Protein AF-A0A7C3D3R6-F1 (afdb_monomer_lite)

Radius of gyration: 13.58 Å; chains: 1; bounding box: 32×24×34 Å

Foldseek 3Di:
DDDFDFDDDPVDDAAEDEPVQVVVLVVLLVVLLVVVVVCVPVDPDDDDDDPCCPPQWHAYPPPRTIGGGNVVSNVPDDD

Structure (mmCIF, N/CA/C/O backbone):
data_AF-A0A7C3D3R6-F1
#
_entry.id   AF-A0A7C3D3R6-F1
#
loop_
_atom_site.group_PDB
_atom_site.id
_atom_site.type_symbol
_atom_site.label_atom_id
_atom_site.label_alt_id
_atom_site.label_comp_id
_atom_site.label_asym_id
_atom_site.label_entity_id
_atom_site.label_seq_id
_atom_site.pdbx_PDB_ins_code
_atom_site.Cartn_x
_atom_site.Cartn_y
_atom_site.Cartn_z
_atom_site.occupancy
_atom_site.B_iso_or_equiv
_atom_site.auth_seq_id
_atom_site.auth_comp_id
_atom_site.auth_asym_id
_atom_site.auth_atom_id
_atom_site.pdbx_PDB_model_num
ATOM 1 N N . MET A 1 1 ? 13.029 8.026 8.393 1.00 44.19 1 MET A N 1
ATOM 2 C CA . MET A 1 1 ? 12.630 8.072 6.973 1.00 44.19 1 MET A CA 1
ATOM 3 C C . MET A 1 1 ? 12.353 6.626 6.620 1.00 44.19 1 MET A C 1
ATOM 5 O O . MET A 1 1 ? 13.312 5.882 6.533 1.00 44.19 1 MET A O 1
ATOM 9 N N . GLU A 1 2 ? 11.094 6.181 6.622 1.00 53.06 2 GLU A N 1
ATOM 10 C CA . GLU A 1 2 ? 10.806 4.790 6.244 1.00 53.06 2 GLU A CA 1
ATOM 11 C C . GLU A 1 2 ? 11.148 4.628 4.764 1.00 53.06 2 GLU A C 1
ATOM 13 O O . GLU A 1 2 ? 10.538 5.250 3.883 1.00 53.06 2 GLU A O 1
ATOM 18 N N . ASP A 1 3 ? 12.225 3.885 4.526 1.00 72.69 3 ASP A N 1
ATOM 19 C CA . ASP A 1 3 ? 12.560 3.349 3.223 1.00 72.69 3 ASP A CA 1
ATOM 20 C C . ASP A 1 3 ? 11.581 2.211 2.960 1.00 72.69 3 ASP A C 1
ATOM 22 O O . ASP A 1 3 ? 11.420 1.313 3.783 1.00 72.69 3 ASP A O 1
ATOM 26 N N . PHE A 1 4 ? 10.869 2.291 1.839 1.00 83.25 4 PHE A N 1
ATOM 27 C CA . PHE A 1 4 ? 9.971 1.224 1.419 1.00 83.25 4 PHE A CA 1
ATOM 28 C C . PHE A 1 4 ? 10.720 -0.107 1.401 1.00 83.25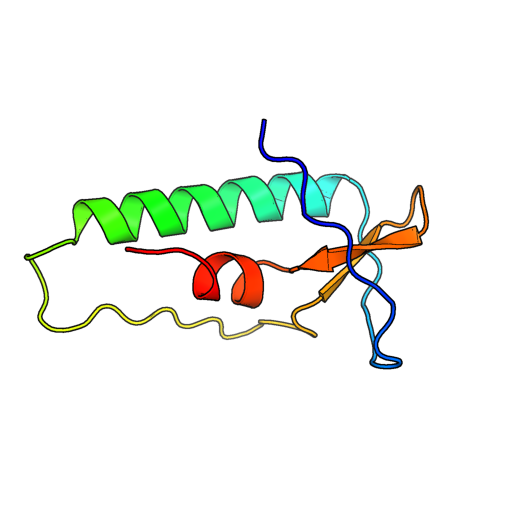 4 PHE A C 1
ATOM 30 O O . PHE A 1 4 ? 11.826 -0.186 0.858 1.00 83.25 4 PHE A O 1
ATOM 37 N N . THR A 1 5 ? 10.091 -1.152 1.932 1.00 90.25 5 THR A N 1
ATOM 38 C CA . THR A 1 5 ? 10.589 -2.517 1.780 1.00 90.25 5 THR A CA 1
ATOM 39 C C . THR A 1 5 ? 10.605 -2.870 0.299 1.00 90.25 5 THR A C 1
ATOM 41 O O . THR A 1 5 ? 9.594 -2.729 -0.395 1.00 90.25 5 THR A O 1
ATOM 44 N N . TYR A 1 6 ? 11.762 -3.312 -0.189 1.00 94.00 6 TYR A N 1
ATOM 45 C CA . TYR A 1 6 ? 11.875 -3.833 -1.542 1.00 94.00 6 TYR A CA 1
ATOM 46 C C . TYR A 1 6 ? 11.406 -5.276 -1.578 1.00 94.00 6 TYR A C 1
ATOM 48 O O . TYR A 1 6 ? 11.786 -6.081 -0.731 1.00 94.00 6 TYR A O 1
ATOM 56 N N . LEU A 1 7 ? 10.579 -5.572 -2.568 1.00 95.31 7 LEU A N 1
ATOM 57 C CA . LEU A 1 7 ? 9.964 -6.872 -2.754 1.00 95.31 7 LEU A CA 1
ATOM 58 C C . LEU A 1 7 ? 10.618 -7.595 -3.926 1.00 95.31 7 LEU A C 1
ATOM 60 O O . LEU A 1 7 ? 11.089 -6.968 -4.880 1.00 95.31 7 LEU A O 1
ATOM 64 N N . GLU A 1 8 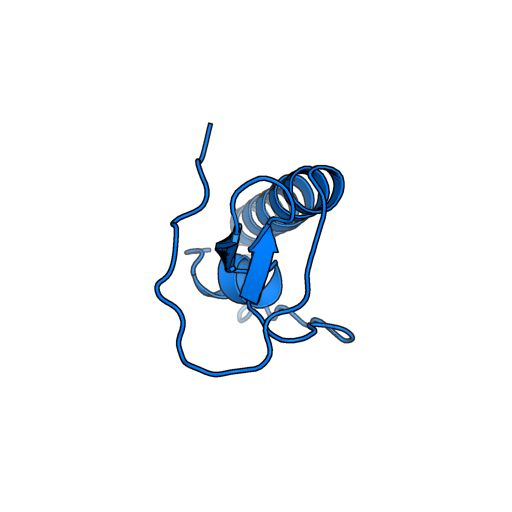? 10.613 -8.919 -3.848 1.00 96.69 8 GLU A N 1
ATOM 65 C CA . GLU A 1 8 ? 10.905 -9.770 -4.995 1.00 96.69 8 GLU A CA 1
ATOM 66 C C . GLU A 1 8 ? 9.745 -9.722 -5.999 1.00 96.69 8 GLU A C 1
ATOM 68 O O . GLU A 1 8 ? 8.590 -9.464 -5.640 1.00 96.69 8 GLU A O 1
ATOM 73 N N . ASP A 1 9 ? 10.069 -9.958 -7.268 1.00 95.56 9 ASP A N 1
ATOM 74 C CA . ASP A 1 9 ? 9.074 -10.090 -8.326 1.00 95.56 9 ASP A CA 1
ATOM 75 C C . ASP A 1 9 ? 8.269 -11.378 -8.114 1.00 95.56 9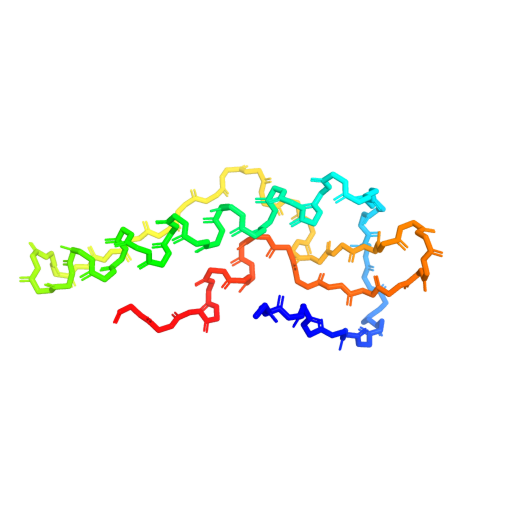 ASP A C 1
ATOM 77 O O . ASP A 1 9 ? 8.832 -12.468 -8.021 1.00 95.56 9 ASP A O 1
ATOM 81 N N . ASP A 1 10 ? 6.949 -11.245 -8.011 1.00 95.94 10 ASP A N 1
ATOM 82 C CA . ASP A 1 10 ? 6.018 -12.364 -7.854 1.00 95.94 10 ASP A CA 1
ATOM 83 C C . ASP A 1 10 ? 5.464 -12.871 -9.195 1.00 95.94 10 ASP A C 1
ATOM 85 O O . ASP A 1 10 ? 4.638 -13.784 -9.218 1.00 95.94 10 ASP A O 1
ATOM 89 N N . GLY A 1 11 ? 5.910 -12.296 -10.316 1.00 96.50 11 GLY A N 1
ATOM 90 C CA . GLY A 1 11 ? 5.447 -12.630 -11.659 1.00 96.50 11 GLY A CA 1
ATOM 91 C C . GLY A 1 11 ? 4.089 -12.021 -12.018 1.00 96.50 11 GLY A C 1
ATOM 92 O O . GLY A 1 11 ? 3.558 -12.320 -13.091 1.00 96.50 11 GLY A O 1
ATOM 93 N N . LEU A 1 12 ? 3.509 -11.176 -11.157 1.00 95.94 12 LEU A N 1
ATOM 94 C CA . LEU A 1 12 ? 2.252 -10.481 -11.421 1.00 95.94 12 LEU A CA 1
ATOM 95 C C . LEU A 1 12 ? 2.486 -9.103 -12.048 1.00 95.94 12 LEU A C 1
ATOM 97 O O . LEU A 1 12 ? 3.567 -8.510 -12.004 1.00 95.94 12 LEU A O 1
ATOM 101 N N . HIS A 1 13 ? 1.427 -8.559 -12.652 1.00 95.81 13 HIS A N 1
ATOM 102 C CA . HIS A 1 13 ? 1.485 -7.227 -13.241 1.00 95.81 13 HIS A CA 1
ATOM 103 C C . HIS A 1 13 ? 1.822 -6.170 -12.180 1.00 95.81 13 HIS A C 1
ATOM 105 O O . HIS A 1 13 ? 1.049 -5.951 -11.253 1.00 95.81 13 HIS A O 1
ATOM 111 N N . THR A 1 14 ? 2.936 -5.464 -12.374 1.00 96.81 14 THR A N 1
ATOM 112 C CA . THR A 1 14 ? 3.406 -4.415 -11.464 1.00 96.81 14 THR A CA 1
ATOM 113 C C . THR A 1 14 ? 3.546 -3.083 -12.220 1.00 96.81 14 THR A C 1
ATOM 115 O O . THR A 1 14 ? 4.491 -2.923 -12.998 1.00 96.81 14 THR A O 1
ATOM 118 N N . PRO A 1 15 ? 2.631 -2.111 -12.019 1.00 95.50 15 PRO A N 1
ATOM 119 C CA . PRO A 1 15 ? 2.673 -0.810 -12.682 1.00 95.50 15 PRO A CA 1
ATOM 120 C C . PRO A 1 15 ? 3.957 -0.028 -12.397 1.00 95.50 15 PRO A C 1
ATOM 122 O O . PRO A 1 15 ? 4.445 0.006 -11.266 1.00 95.50 15 PRO A O 1
ATOM 125 N N . GLU A 1 16 ? 4.475 0.660 -13.414 1.00 96.06 16 GLU A N 1
ATOM 126 C CA . GLU A 1 16 ? 5.618 1.558 -13.255 1.00 96.06 16 GLU A CA 1
ATOM 127 C C . GLU A 1 16 ? 5.208 2.923 -12.705 1.00 96.06 16 GLU A C 1
ATOM 129 O O . GLU A 1 16 ? 4.308 3.583 -13.229 1.00 96.06 16 GLU A O 1
ATOM 134 N N . ILE A 1 17 ? 5.957 3.405 -11.718 1.00 95.06 17 ILE A N 1
ATOM 135 C CA . ILE A 1 17 ? 5.810 4.748 -11.157 1.00 95.06 17 ILE A CA 1
ATOM 136 C C . ILE A 1 17 ? 7.143 5.495 -11.188 1.00 95.06 17 ILE A C 1
ATOM 138 O O . ILE A 1 17 ? 8.215 4.894 -11.164 1.00 95.06 17 ILE A O 1
ATOM 142 N N . GLY A 1 18 ? 7.078 6.824 -11.253 1.00 93.38 18 GLY A N 1
ATOM 143 C CA . GLY A 1 18 ? 8.247 7.669 -10.997 1.00 93.38 18 GLY A CA 1
ATOM 144 C C . GLY A 1 18 ? 8.339 8.060 -9.524 1.00 93.38 18 GLY A C 1
ATOM 145 O O . GLY A 1 18 ? 7.438 7.774 -8.733 1.00 93.38 18 GLY A O 1
ATOM 146 N N . ARG A 1 19 ? 9.382 8.814 -9.173 1.00 88.31 19 ARG A N 1
ATOM 147 C CA . ARG A 1 19 ? 9.605 9.358 -7.823 1.00 88.31 19 ARG A CA 1
ATOM 148 C C . ARG A 1 19 ? 8.396 10.058 -7.183 1.00 88.31 19 ARG A C 1
ATOM 150 O O . ARG A 1 19 ? 8.203 9.937 -5.978 1.00 88.31 19 ARG A O 1
ATOM 157 N N . TRP A 1 20 ? 7.547 10.724 -7.965 1.00 89.94 20 TRP A N 1
ATOM 158 C CA . TRP A 1 20 ? 6.309 11.347 -7.466 1.00 89.94 20 TRP A CA 1
ATOM 159 C C . TRP A 1 20 ? 5.346 10.332 -6.818 1.00 89.94 20 TRP A C 1
ATOM 161 O O . TRP A 1 20 ? 4.616 10.663 -5.885 1.00 89.94 20 TRP A O 1
ATOM 171 N N . GLY A 1 21 ? 5.352 9.077 -7.282 1.00 90.94 21 GLY A N 1
ATOM 172 C CA . GLY A 1 21 ? 4.523 8.008 -6.727 1.00 90.94 21 GLY A CA 1
ATOM 173 C C . GLY A 1 21 ? 4.960 7.632 -5.313 1.00 90.94 21 GLY A C 1
ATOM 174 O O . GLY A 1 21 ? 4.119 7.442 -4.440 1.00 90.94 21 GLY A O 1
ATOM 175 N N . ILE A 1 22 ? 6.270 7.644 -5.055 1.00 90.25 22 ILE A N 1
ATOM 176 C CA . ILE A 1 22 ? 6.854 7.416 -3.725 1.00 90.25 22 ILE A CA 1
ATOM 177 C C . ILE A 1 22 ? 6.345 8.470 -2.737 1.00 90.25 22 ILE A C 1
ATOM 179 O O . ILE A 1 22 ? 5.919 8.137 -1.633 1.00 90.25 22 ILE A O 1
ATOM 183 N N . GLU A 1 23 ? 6.374 9.744 -3.129 1.00 91.88 23 GLU A N 1
ATOM 184 C CA . GLU A 1 23 ? 5.912 10.853 -2.286 1.00 91.88 23 GLU A CA 1
ATOM 185 C C . GLU A 1 23 ? 4.423 10.719 -1.965 1.00 9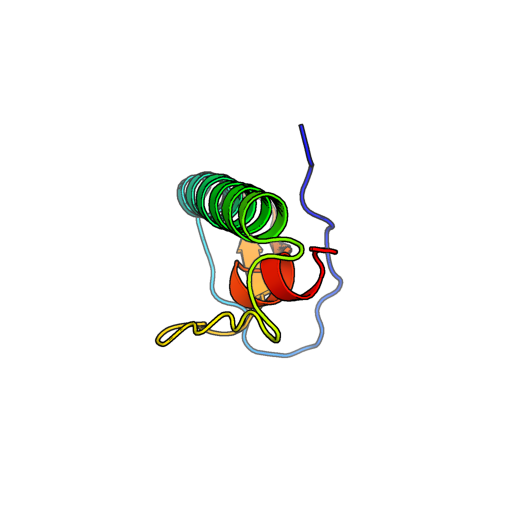1.88 23 GLU A C 1
ATOM 187 O O . GLU A 1 23 ? 4.034 10.802 -0.797 1.00 91.88 23 GLU A O 1
ATOM 192 N N . LYS A 1 24 ? 3.601 10.396 -2.973 1.00 92.88 24 LYS A N 1
ATOM 193 C CA . LYS A 1 24 ? 2.183 10.078 -2.775 1.00 92.88 24 LYS A CA 1
ATOM 194 C C . LYS A 1 24 ? 2.002 8.934 -1.774 1.00 92.88 24 LYS A C 1
ATOM 196 O O . LYS A 1 24 ? 1.186 9.053 -0.865 1.00 92.88 24 LYS A O 1
ATOM 201 N N . TYR A 1 25 ? 2.737 7.833 -1.926 1.00 93.88 25 TYR A N 1
ATOM 202 C CA . TYR A 1 25 ? 2.561 6.643 -1.087 1.00 93.88 25 TYR A CA 1
ATOM 203 C C . TYR A 1 25 ? 2.936 6.916 0.366 1.00 93.88 25 TYR A C 1
ATOM 205 O O . TYR A 1 25 ? 2.210 6.489 1.263 1.00 93.88 25 TYR A O 1
ATOM 213 N N . LYS A 1 26 ? 4.000 7.695 0.601 1.00 91.81 26 LYS A N 1
ATOM 214 C CA . LYS A 1 26 ? 4.378 8.155 1.944 1.00 91.81 26 LYS A CA 1
ATOM 215 C C . LYS A 1 26 ? 3.268 8.983 2.582 1.00 91.81 26 LYS A C 1
ATOM 217 O O . LYS A 1 26 ? 2.877 8.698 3.708 1.00 91.81 26 LYS A O 1
ATOM 222 N N . LEU A 1 27 ? 2.744 9.977 1.864 1.00 93.94 27 LEU A N 1
ATOM 223 C CA . LEU A 1 27 ? 1.693 10.851 2.386 1.00 93.94 27 LEU A CA 1
ATOM 224 C C . LEU A 1 27 ? 0.423 10.064 2.716 1.00 93.94 27 LEU A C 1
ATOM 226 O O . LEU A 1 27 ? -0.070 10.150 3.836 1.00 93.94 27 LEU A O 1
ATOM 230 N N . VAL A 1 28 ? -0.078 9.263 1.774 1.00 93.62 28 VAL A N 1
ATOM 231 C CA . VAL A 1 28 ? -1.316 8.491 1.955 1.00 93.62 28 VAL A CA 1
ATOM 232 C C . VAL A 1 28 ? -1.191 7.516 3.127 1.00 93.62 28 VAL A C 1
ATOM 234 O O . VAL A 1 28 ? -2.063 7.495 3.992 1.00 93.62 28 VAL A O 1
ATOM 237 N N . SER A 1 29 ? -0.082 6.775 3.202 1.00 92.50 29 SER A N 1
ATOM 238 C CA . SER A 1 29 ? 0.165 5.824 4.293 1.00 92.50 29 SER A CA 1
ATOM 239 C C . SER A 1 29 ? 0.268 6.530 5.645 1.00 92.50 29 SER A C 1
ATOM 241 O O . SER A 1 29 ? -0.297 6.059 6.626 1.00 92.50 29 SER A O 1
ATOM 243 N N . HIS A 1 30 ? 0.927 7.692 5.699 1.00 92.69 30 HIS A N 1
ATOM 244 C CA . HIS A 1 30 ? 1.071 8.461 6.933 1.00 92.69 30 HIS A CA 1
ATOM 245 C C . HIS A 1 30 ? -0.263 9.039 7.426 1.0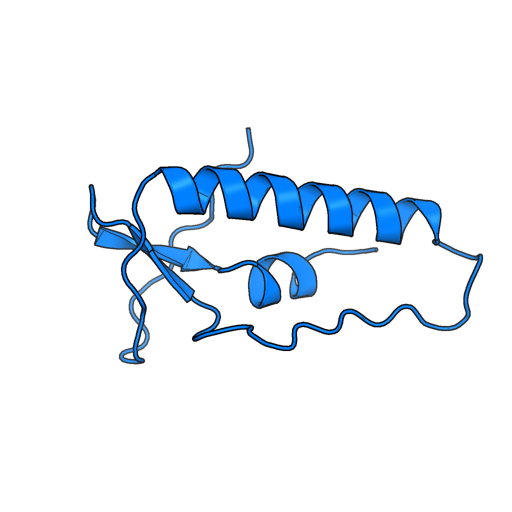0 92.69 30 HIS A C 1
ATOM 247 O O . HIS A 1 30 ? -0.577 8.950 8.614 1.00 92.69 30 HIS A O 1
ATOM 253 N N . TYR A 1 31 ? -1.077 9.593 6.522 1.00 94.50 31 TYR A N 1
ATOM 254 C CA . TYR A 1 31 ? -2.411 10.085 6.870 1.00 94.50 31 TYR A CA 1
ATOM 255 C C . TYR A 1 31 ? -3.329 8.955 7.342 1.00 94.50 31 TYR A C 1
ATOM 257 O O . TYR A 1 31 ? -4.041 9.138 8.330 1.00 94.50 31 TYR A O 1
ATOM 265 N N . ALA A 1 32 ? -3.282 7.791 6.686 1.00 93.75 32 ALA A N 1
ATOM 266 C CA . ALA A 1 32 ? -4.040 6.614 7.101 1.00 93.75 32 ALA A CA 1
ATOM 267 C C . ALA A 1 32 ? -3.643 6.155 8.515 1.00 93.75 32 ALA A C 1
ATOM 269 O O . ALA A 1 32 ? -4.517 6.017 9.372 1.00 93.75 32 ALA A O 1
ATOM 270 N N . ALA A 1 33 ? -2.339 6.041 8.797 1.00 92.69 33 ALA A N 1
ATOM 271 C CA . ALA A 1 33 ? -1.830 5.689 10.123 1.00 92.69 33 ALA A CA 1
ATOM 272 C C . ALA A 1 33 ? -2.281 6.690 11.201 1.00 92.69 33 ALA A C 1
ATOM 274 O O . ALA A 1 33 ? -2.736 6.304 12.279 1.00 92.69 33 ALA A O 1
ATOM 275 N N . MET A 1 34 ? -2.173 7.993 10.920 1.00 94.62 34 MET A N 1
ATOM 276 C CA . MET A 1 34 ? -2.568 9.046 11.859 1.00 94.62 34 MET A CA 1
ATOM 277 C C . MET A 1 34 ? -4.075 9.021 12.140 1.00 94.62 34 MET A C 1
ATOM 279 O O . MET A 1 34 ? -4.493 9.186 13.291 1.00 94.62 34 MET A O 1
ATOM 283 N N . PHE A 1 35 ? -4.888 8.801 11.105 1.00 94.12 35 PHE A N 1
ATOM 284 C CA . PHE A 1 35 ? -6.331 8.654 11.240 1.00 94.12 35 PHE A CA 1
ATOM 285 C C . PHE A 1 35 ? -6.679 7.435 12.099 1.00 94.12 35 PHE A C 1
ATOM 287 O O . PHE A 1 35 ? -7.369 7.593 13.105 1.00 94.12 35 PHE A O 1
ATOM 294 N N . ALA A 1 36 ? -6.151 6.254 11.759 1.00 93.25 36 ALA A N 1
ATOM 295 C CA . ALA A 1 36 ? -6.418 5.009 12.479 1.00 93.25 36 ALA A CA 1
ATOM 296 C C . ALA A 1 36 ? -6.080 5.134 13.974 1.00 93.25 36 ALA A C 1
ATOM 298 O O . ALA A 1 36 ? -6.939 4.897 14.826 1.00 93.25 36 ALA A O 1
ATOM 299 N N . ARG A 1 37 ? -4.891 5.665 14.293 1.00 93.50 37 ARG A N 1
ATOM 300 C CA . ARG A 1 37 ? -4.451 5.905 15.679 1.00 93.50 37 ARG A CA 1
ATOM 301 C C . ARG A 1 37 ? -5.358 6.877 16.425 1.00 93.50 37 ARG A C 1
ATOM 303 O O . ARG A 1 37 ? -5.678 6.665 17.590 1.00 93.50 37 ARG A O 1
ATOM 310 N N . SER A 1 38 ? -5.805 7.940 15.757 1.00 94.88 38 SER A N 1
ATOM 311 C CA . SER A 1 38 ? -6.701 8.943 16.351 1.00 94.88 38 SER A CA 1
ATOM 312 C C . SER A 1 38 ? -8.121 8.416 16.586 1.00 94.88 38 SER A C 1
ATOM 314 O O . SER A 1 38 ? -8.872 8.998 17.380 1.00 94.88 38 SER A O 1
ATOM 316 N N . MET A 1 39 ? -8.501 7.353 15.875 1.00 94.94 39 MET A N 1
ATOM 317 C CA . MET A 1 39 ? -9.794 6.674 15.960 1.00 94.94 39 MET A CA 1
ATOM 318 C C . MET A 1 39 ? -9.781 5.458 16.898 1.00 94.94 39 MET A C 1
ATOM 320 O O . MET A 1 39 ? -10.843 4.900 17.182 1.00 94.94 39 MET A O 1
ATOM 324 N N . LYS A 1 40 ? -8.613 5.075 17.429 1.00 90.38 40 LYS A N 1
ATOM 325 C CA . LYS A 1 40 ? -8.457 3.948 18.351 1.00 90.38 40 LYS A CA 1
ATOM 326 C C . LYS A 1 40 ? -9.373 4.094 19.569 1.00 90.38 40 LYS A C 1
ATOM 328 O O . LYS A 1 40 ? -9.336 5.102 20.273 1.00 90.38 40 LYS A O 1
ATOM 333 N N . GLY A 1 41 ? -10.216 3.085 19.794 1.00 92.62 41 GLY A N 1
ATOM 334 C CA . GLY A 1 41 ? -11.183 3.050 20.897 1.00 92.62 41 GLY A CA 1
ATOM 335 C C . GLY A 1 41 ? -12.416 3.945 20.721 1.00 92.62 41 GLY A C 1
ATOM 336 O O . GLY A 1 41 ? -13.211 4.045 21.650 1.00 92.62 41 GLY A O 1
ATOM 337 N N . LYS A 1 42 ? -12.590 4.600 19.563 1.00 95.94 42 LYS A N 1
ATOM 338 C CA . LYS A 1 42 ? -13.781 5.418 19.255 1.00 95.94 42 LYS A CA 1
ATOM 339 C C . LYS A 1 42 ? -14.813 4.695 18.391 1.00 95.94 42 LYS A C 1
ATOM 341 O O . LYS A 1 42 ? -15.950 5.147 18.316 1.00 95.94 42 LYS A O 1
ATOM 346 N N . TRP A 1 43 ? -14.411 3.610 17.737 1.00 93.38 43 TRP A N 1
ATOM 347 C CA . TRP A 1 43 ? -15.238 2.838 16.816 1.00 93.38 43 TRP A CA 1
ATOM 348 C C . TRP A 1 43 ? -15.009 1.348 17.047 1.00 93.38 43 TRP A C 1
ATOM 350 O O . TRP A 1 43 ? -13.870 0.941 17.281 1.00 93.38 43 TRP A O 1
ATOM 360 N N . ASP A 1 44 ? -16.070 0.548 16.927 1.00 93.56 44 ASP A N 1
ATOM 361 C CA . ASP A 1 44 ? -15.989 -0.917 17.039 1.00 93.56 44 ASP A CA 1
ATOM 362 C C . ASP A 1 44 ? -15.163 -1.533 15.901 1.00 93.56 44 ASP A C 1
ATOM 364 O O . ASP A 1 44 ? -14.525 -2.571 16.063 1.00 93.56 44 ASP A O 1
ATOM 368 N N . CYS A 1 45 ? -15.168 -0.883 14.734 1.00 91.19 45 CYS A N 1
ATOM 369 C CA . CYS A 1 45 ? -14.408 -1.286 13.562 1.00 91.19 45 CYS A CA 1
ATOM 370 C C . CYS A 1 45 ? -14.019 -0.056 12.733 1.00 91.19 45 CYS A C 1
ATOM 372 O O . CYS A 1 45 ? -14.806 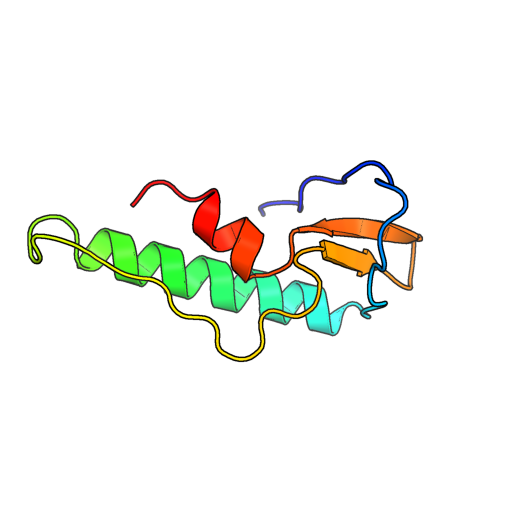0.880 12.580 1.00 91.19 45 CYS A O 1
ATOM 374 N N . ILE A 1 46 ? -12.810 -0.077 12.175 1.00 90.62 46 ILE A N 1
ATOM 375 C CA . ILE A 1 46 ? -12.319 0.908 11.211 1.00 90.62 46 ILE A CA 1
ATOM 376 C C . ILE A 1 46 ? -12.059 0.158 9.908 1.00 90.62 46 ILE A C 1
ATOM 378 O O . ILE A 1 46 ? -11.348 -0.844 9.901 1.00 90.62 46 ILE A O 1
ATOM 382 N N . VAL A 1 47 ? -12.631 0.648 8.810 1.00 91.06 47 VAL A N 1
ATOM 383 C CA . VAL A 1 47 ? -12.500 0.032 7.486 1.00 91.06 47 VAL A CA 1
ATOM 384 C C . VAL A 1 47 ? -11.742 0.977 6.566 1.00 91.06 47 VAL A C 1
ATOM 386 O O . VAL A 1 47 ? -12.107 2.144 6.425 1.00 91.06 47 VAL A O 1
ATOM 389 N N . TYR A 1 48 ? -10.702 0.460 5.918 1.00 91.19 48 TYR A N 1
ATOM 390 C CA . TYR A 1 48 ? -10.051 1.127 4.799 1.00 91.19 48 TYR A CA 1
ATOM 391 C C . TYR A 1 48 ? -10.685 0.653 3.486 1.00 91.19 48 TYR A C 1
ATOM 393 O O . TYR A 1 48 ? -10.793 -0.548 3.246 1.00 91.19 48 TYR A O 1
ATOM 401 N N . LEU A 1 49 ? -11.108 1.597 2.644 1.00 93.00 49 LEU A N 1
ATOM 402 C CA . LEU A 1 49 ? -11.708 1.322 1.341 1.00 93.00 49 LEU A CA 1
ATOM 403 C C . LEU A 1 49 ? -10.945 2.087 0.256 1.00 93.00 49 LEU A C 1
ATOM 405 O O . LEU A 1 49 ? -10.970 3.318 0.232 1.00 93.00 49 LEU A O 1
ATOM 409 N N . ASP A 1 50 ? -10.306 1.355 -0.656 1.00 92.19 50 ASP A N 1
ATOM 410 C CA . ASP A 1 50 ? -9.639 1.907 -1.836 1.00 92.19 50 ASP A CA 1
ATOM 411 C C . ASP A 1 50 ? -10.377 1.474 -3.105 1.00 92.19 50 ASP A C 1
ATOM 413 O O . ASP A 1 50 ? -10.356 0.306 -3.490 1.00 92.19 50 ASP A O 1
ATOM 417 N N . LEU A 1 51 ? -11.055 2.424 -3.750 1.00 93.00 51 LEU A N 1
ATOM 418 C CA . LEU A 1 51 ? -11.847 2.163 -4.954 1.00 93.00 51 LEU A CA 1
ATOM 419 C C . LEU A 1 51 ? -10.981 1.954 -6.206 1.00 93.00 51 LEU A C 1
ATOM 421 O O . LEU A 1 51 ? -11.470 1.424 -7.201 1.00 93.00 51 LEU A O 1
ATOM 425 N N . TYR A 1 52 ? -9.712 2.373 -6.172 1.00 90.88 52 TYR A N 1
ATOM 426 C CA . TYR A 1 52 ? -8.797 2.335 -7.315 1.00 90.88 52 TYR A CA 1
ATOM 427 C C . TYR A 1 52 ? -7.403 1.873 -6.874 1.00 90.88 52 TYR A C 1
ATOM 429 O O . TYR A 1 52 ? -6.390 2.513 -7.162 1.00 90.88 52 TYR A O 1
ATOM 437 N N . SER A 1 53 ? -7.366 0.724 -6.200 1.00 90.88 53 SER A N 1
ATOM 438 C CA . SER A 1 53 ? -6.177 0.158 -5.550 1.00 90.88 53 SER A CA 1
ATOM 439 C C . SER A 1 53 ? -5.045 -0.242 -6.506 1.00 90.88 53 SER A C 1
ATOM 441 O O . SER A 1 53 ? -3.899 -0.427 -6.089 1.00 90.88 53 SER A O 1
ATOM 443 N N . GLY A 1 54 ? -5.346 -0.400 -7.797 1.00 91.69 54 GLY A N 1
ATOM 444 C CA . GLY A 1 54 ? -4.394 -0.916 -8.777 1.00 91.69 54 GLY A CA 1
ATOM 445 C C . GLY A 1 54 ? -3.906 -2.322 -8.410 1.00 91.69 54 GLY A C 1
ATOM 446 O O . GLY A 1 54 ? -4.644 -3.109 -7.820 1.00 91.69 54 GLY A O 1
ATOM 447 N N . ALA A 1 55 ? -2.654 -2.634 -8.751 1.00 95.00 55 ALA A N 1
ATOM 448 C CA . ALA A 1 55 ? -2.075 -3.967 -8.567 1.00 95.00 55 ALA A CA 1
ATOM 449 C C . ALA A 1 55 ? -1.551 -4.257 -7.146 1.00 95.00 55 ALA A C 1
ATOM 451 O O . ALA A 1 55 ? -0.959 -5.305 -6.913 1.00 95.00 55 ALA A O 1
ATOM 452 N N . GLY A 1 56 ? -1.676 -3.320 -6.200 1.00 94.19 56 GLY A N 1
ATOM 453 C CA . GLY A 1 56 ? -1.139 -3.469 -4.840 1.00 94.19 56 GLY A CA 1
ATOM 454 C C . GLY A 1 56 ? 0.387 -3.350 -4.716 1.00 94.19 56 GLY A C 1
ATOM 455 O O . GLY A 1 56 ? 0.875 -2.989 -3.648 1.00 94.19 56 GLY A O 1
ATOM 456 N N . ARG A 1 57 ? 1.143 -3.552 -5.799 1.00 95.75 57 ARG A N 1
ATOM 457 C CA . ARG A 1 57 ? 2.592 -3.310 -5.898 1.00 95.75 57 ARG A CA 1
ATOM 458 C C . ARG A 1 57 ? 2.904 -2.297 -6.991 1.00 95.75 57 ARG A C 1
ATOM 460 O O . ARG A 1 57 ? 2.082 -2.026 -7.866 1.00 95.75 57 ARG A O 1
ATOM 467 N N . SER A 1 58 ? 4.088 -1.701 -6.950 1.00 96.25 58 SER A N 1
ATOM 468 C CA . SER A 1 58 ? 4.563 -0.793 -7.998 1.00 96.25 58 SER A CA 1
ATOM 469 C C . SER A 1 58 ? 6.066 -0.900 -8.199 1.00 96.25 58 SER A C 1
ATOM 471 O O . SER A 1 58 ? 6.815 -1.124 -7.253 1.00 96.25 58 SER A O 1
ATOM 473 N N . CYS A 1 59 ? 6.501 -0.721 -9.443 1.00 96.56 59 CYS A N 1
ATOM 474 C CA . CYS A 1 59 ? 7.895 -0.783 -9.851 1.00 96.56 59 CYS A CA 1
ATOM 475 C C . CYS A 1 59 ? 8.423 0.640 -10.044 1.00 96.56 59 CYS A C 1
ATOM 477 O O . CYS A 1 59 ? 7.853 1.435 -10.793 1.00 96.56 59 CYS A O 1
ATOM 479 N N . LEU A 1 60 ? 9.518 0.974 -9.370 1.00 94.81 60 LEU A N 1
ATOM 480 C CA . LEU A 1 60 ? 10.179 2.263 -9.528 1.00 94.81 60 LEU A CA 1
ATOM 481 C C . LEU A 1 60 ? 10.905 2.319 -10.869 1.00 94.81 60 LEU A C 1
ATOM 483 O O . LEU A 1 60 ? 11.782 1.499 -11.150 1.00 94.81 60 LEU A O 1
ATOM 487 N N . ARG A 1 61 ? 10.581 3.320 -11.688 1.00 94.50 61 ARG A N 1
ATOM 488 C CA . ARG A 1 61 ? 11.181 3.501 -13.016 1.00 94.50 61 ARG A CA 1
ATOM 489 C C . ARG A 1 61 ? 12.702 3.650 -12.948 1.00 94.50 61 ARG A C 1
ATOM 491 O O . ARG A 1 61 ? 13.399 3.178 -13.837 1.00 94.50 61 ARG A O 1
ATOM 498 N N . GLU A 1 62 ? 13.214 4.297 -11.905 1.00 89.44 62 GLU A N 1
ATOM 499 C CA . GLU A 1 62 ? 14.616 4.701 -11.785 1.00 89.44 62 GLU A CA 1
ATOM 500 C C . GLU A 1 62 ? 15.567 3.530 -11.512 1.00 89.44 62 GLU A C 1
ATOM 502 O O . GLU A 1 62 ? 16.711 3.550 -11.955 1.00 89.44 62 GLU A O 1
ATOM 507 N N . ASN A 1 63 ? 15.121 2.527 -10.755 1.00 90.75 63 ASN A N 1
ATOM 508 C CA . ASN A 1 63 ? 15.984 1.435 -10.292 1.00 90.75 63 ASN A CA 1
ATOM 509 C C . ASN A 1 63 ? 15.329 0.049 -10.357 1.00 90.75 63 ASN A C 1
ATOM 511 O O . ASN A 1 63 ? 15.899 -0.909 -9.842 1.00 90.75 63 ASN A O 1
ATOM 515 N N . ARG A 1 64 ? 14.146 -0.055 -10.978 1.00 94.38 64 ARG A N 1
ATOM 516 C CA . ARG A 1 64 ? 13.363 -1.287 -11.158 1.00 94.38 64 ARG A CA 1
ATOM 517 C C . ARG A 1 64 ? 12.961 -1.996 -9.863 1.00 94.38 64 ARG A C 1
ATOM 519 O O . ARG A 1 64 ? 12.475 -3.121 -9.921 1.00 94.38 64 ARG A O 1
ATOM 526 N N . LYS A 1 65 ? 13.120 -1.358 -8.701 1.00 94.81 65 LYS A N 1
ATOM 527 C CA . LYS A 1 65 ? 12.741 -1.959 -7.420 1.00 94.81 65 LYS A CA 1
ATOM 528 C C . LYS A 1 65 ? 11.226 -1.992 -7.273 1.00 94.81 65 LYS A C 1
ATOM 530 O O . LYS A 1 65 ? 10.551 -1.021 -7.616 1.00 94.81 65 LYS A O 1
ATOM 535 N N . ILE A 1 66 ? 10.714 -3.096 -6.743 1.00 96.44 66 ILE A N 1
ATOM 536 C CA . ILE A 1 66 ? 9.290 -3.287 -6.474 1.00 96.44 66 ILE A CA 1
ATOM 537 C C . ILE A 1 66 ? 9.016 -2.910 -5.023 1.00 96.44 66 ILE A C 1
ATOM 539 O O . ILE A 1 66 ? 9.773 -3.282 -4.128 1.00 96.44 66 ILE A O 1
ATOM 543 N N . ILE A 1 67 ? 7.949 -2.151 -4.800 1.00 95.50 67 ILE A N 1
ATOM 544 C CA . ILE A 1 67 ? 7.484 -1.727 -3.479 1.00 95.50 67 ILE A CA 1
ATOM 545 C C . ILE A 1 67 ? 5.983 -1.971 -3.349 1.00 95.50 67 ILE A C 1
ATOM 547 O O . ILE A 1 67 ? 5.258 -2.001 -4.349 1.00 95.50 67 ILE A O 1
ATOM 551 N N . ASN A 1 68 ? 5.509 -2.087 -2.113 1.00 95.62 68 ASN A N 1
ATOM 552 C CA . ASN A 1 68 ? 4.080 -2.052 -1.827 1.00 95.62 68 ASN A CA 1
ATOM 553 C C . ASN A 1 68 ? 3.486 -0.687 -2.216 1.00 95.62 68 ASN A C 1
ATOM 555 O O . ASN A 1 68 ? 4.071 0.369 -1.963 1.00 95.62 68 ASN A O 1
ATOM 559 N N . ALA A 1 69 ? 2.311 -0.722 -2.836 1.00 95.00 69 ALA A N 1
ATOM 560 C CA . ALA A 1 69 ? 1.472 0.438 -3.101 1.00 95.00 69 ALA A CA 1
ATOM 561 C C . ALA A 1 69 ? 0.555 0.714 -1.885 1.00 95.00 69 ALA A C 1
ATOM 563 O O . ALA A 1 69 ? 0.438 -0.139 -1.000 1.00 95.00 69 ALA A O 1
ATOM 564 N N . PRO A 1 70 ? -0.135 1.871 -1.822 1.00 93.56 70 PRO A N 1
ATOM 565 C CA . PRO A 1 70 ? -0.938 2.289 -0.671 1.00 93.56 70 PRO A CA 1
ATOM 566 C C . PRO A 1 70 ? -1.874 1.235 -0.063 1.00 93.56 70 PRO A C 1
ATOM 568 O O . PRO A 1 70 ? -1.839 1.104 1.159 1.00 93.56 70 PRO A O 1
ATOM 571 N N . PRO A 1 71 ? -2.658 0.450 -0.831 1.00 93.69 71 PRO A N 1
ATOM 572 C CA . PRO A 1 71 ? -3.555 -0.537 -0.230 1.00 93.69 71 PRO A CA 1
ATOM 573 C C . PRO A 1 71 ? -2.812 -1.598 0.590 1.00 93.69 71 PRO A C 1
ATOM 575 O O . PRO A 1 71 ? -3.292 -1.986 1.650 1.00 93.69 71 PRO A O 1
ATOM 578 N N . MET A 1 72 ? -1.621 -2.018 0.150 1.00 94.50 72 MET A N 1
ATOM 579 C CA . MET A 1 72 ? -0.799 -2.982 0.886 1.00 94.50 72 MET A CA 1
ATOM 580 C C . MET A 1 72 ? -0.092 -2.324 2.070 1.00 94.50 72 MET A C 1
ATOM 582 O O . MET A 1 72 ? -0.102 -2.866 3.168 1.00 94.50 72 MET A O 1
ATOM 586 N N . LEU A 1 73 ? 0.447 -1.117 1.874 1.00 93.69 73 LEU A N 1
ATOM 587 C CA . LEU A 1 73 ? 1.117 -0.363 2.939 1.00 93.69 73 LEU A CA 1
ATOM 588 C C . LEU A 1 73 ? 0.193 -0.043 4.111 1.00 93.69 73 LEU A C 1
ATOM 590 O O . LEU A 1 73 ? 0.663 0.047 5.236 1.00 93.69 73 LEU A O 1
ATOM 594 N N . ILE A 1 74 ? -1.092 0.196 3.851 1.00 93.25 74 ILE A N 1
ATOM 595 C CA . ILE A 1 74 ? -2.084 0.485 4.891 1.00 93.25 74 ILE A CA 1
ATOM 596 C C . ILE A 1 74 ? -2.547 -0.806 5.562 1.00 93.25 74 ILE A C 1
ATOM 598 O O . ILE A 1 74 ? -2.721 -0.821 6.774 1.00 93.25 74 ILE A O 1
ATOM 602 N N . LEU A 1 75 ? -2.710 -1.893 4.802 1.00 89.75 75 LEU A N 1
ATOM 603 C CA . LEU A 1 75 ? -3.093 -3.193 5.353 1.00 89.75 75 LEU A CA 1
ATOM 604 C C . LEU A 1 75 ? -2.032 -3.764 6.309 1.00 89.75 75 LEU A C 1
ATOM 606 O O . LEU A 1 75 ? -2.375 -4.448 7.266 1.00 89.75 75 LEU A O 1
ATOM 610 N N . GLU A 1 76 ? -0.756 -3.472 6.059 1.00 87.19 76 GLU A N 1
ATOM 611 C CA . GLU A 1 76 ? 0.370 -3.883 6.907 1.00 87.19 76 GLU A CA 1
ATOM 612 C C . GLU A 1 76 ? 0.527 -3.029 8.181 1.00 87.19 76 GLU A C 1
ATOM 614 O O . GLU A 1 76 ? 1.340 -3.361 9.045 1.00 87.19 76 GLU A O 1
ATOM 619 N N . GLN A 1 77 ? -0.224 -1.931 8.326 1.00 82.94 77 GLN A N 1
ATOM 620 C CA . GLN A 1 77 ? -0.146 -1.069 9.507 1.00 82.94 77 GLN A CA 1
ATOM 621 C C . GLN A 1 77 ? -0.967 -1.621 10.673 1.00 82.94 77 GLN A C 1
ATOM 623 O O . GLN A 1 77 ? -2.111 -2.035 10.508 1.00 82.94 77 GLN A O 1
ATOM 628 N N . ASP A 1 78 ? -0.403 -1.525 11.878 1.00 67.88 78 ASP A N 1
ATOM 629 C CA . ASP A 1 78 ? -1.138 -1.746 13.126 1.00 67.88 78 ASP A CA 1
ATOM 630 C C . ASP A 1 78 ? -1.850 -0.441 13.566 1.00 67.88 78 ASP A C 1
ATOM 632 O O . ASP A 1 78 ? -1.175 0.594 13.700 1.00 67.88 78 ASP A O 1
ATOM 636 N N . PRO A 1 79 ? -3.187 -0.444 13.751 1.00 64.00 79 PRO A N 1
ATOM 637 C CA . PRO A 1 79 ? -3.968 0.730 14.162 1.00 64.00 79 PRO A CA 1
ATOM 638 C C . PRO A 1 79 ? -3.728 1.242 15.602 1.00 64.00 79 PRO A C 1
ATOM 640 O O . PRO A 1 79 ? -3.568 0.465 16.578 1.00 64.00 79 PRO A O 1
#

Secondary structure (DSSP, 8-state):
--PPPEE---SS---EE-HHHHHHHHHHHHHHHHHHHHHTTT-S------TT-TTSEEEETTT--EEE-HHHHHHT---

Sequence (79 aa):
MEDFTYLEDDGLHTPEIGRWGIEKYKLVSHYAAMFARSMKGKWDCIVYLDLYSGAGRSCLRENRKIINAPPMLILEQDP

pLDDT: mean 91.09, std 8.8, range [44.19, 96.81]